Protein AF-A0A1W9UAX0-F1 (afdb_monomer)

Solvent-accessible surface area (backbone atoms only — not comparable to full-atom values): 6814 Å² total; per-residue (Å²): 122,86,83,61,55,68,66,62,49,51,54,50,54,45,47,53,50,36,75,75,34,32,92,80,68,53,45,62,88,76,74,52,92,77,87,84,86,86,87,69,98,63,72,90,54,78,76,44,91,26,42,92,76,50,74,89,45,93,86,52,83,53,38,53,56,68,98,52,74,68,71,58,62,60,90,95,42,61,49,49,58,39,53,82,56,57,44,83,45,73,68,42,34,52,53,37,39,54,49,29,54,50,66,72,76,110

Secondary structure (DSSP, 8-state):
-TT--HHHHHHHHHHHHHHHHGGGT--HHHH---------SS-SS---TTTTT--S-TTSPPTTS-SS-TT--BTTB----GGGGTS--HHHHHHHHHHHHHHHH-

Radius of gyration: 20.93 Å; Cα contacts (8 Å, |Δi|>4): 89; chains: 1; bounding box: 50×29×58 Å

Sequence (106 aa):
MLDKSFEDYEILIRQELLDVFGDAGFDPAKDIEGIAVNRFGHAEVICYPGFAFGSGNSDAPVPGVPTYDAGQRFGRIAFAHTDLNGFADNQGTTRISRRAVNDLLD

Structure (mmCIF, N/CA/C/O backbone):
data_AF-A0A1W9UAX0-F1
#
_entry.id   AF-A0A1W9UAX0-F1
#
loop_
_atom_site.group_PDB
_atom_site.id
_atom_site.type_symbol
_atom_site.label_atom_id
_atom_site.label_alt_id
_atom_site.label_comp_id
_atom_site.label_asym_id
_atom_site.label_entity_id
_atom_site.label_seq_id
_atom_site.pdbx_PDB_ins_code
_atom_site.Cartn_x
_atom_site.Cartn_y
_atom_site.Cartn_z
_atom_site.occupancy
_atom_site.B_iso_or_equiv
_atom_site.auth_seq_id
_atom_site.auth_comp_id
_atom_site.auth_asym_id
_atom_site.auth_atom_id
_atom_site.pdbx_PDB_model_num
ATOM 1 N N . MET A 1 1 ? 1.152 -11.124 7.812 1.00 58.38 1 MET A N 1
ATOM 2 C CA . MET A 1 1 ? 0.231 -10.154 7.173 1.00 58.38 1 MET A CA 1
ATOM 3 C C . MET A 1 1 ? -0.883 -10.876 6.418 1.00 58.38 1 MET A C 1
ATOM 5 O O . MET A 1 1 ? -2.029 -10.503 6.592 1.00 58.38 1 MET A O 1
ATOM 9 N N . LEU A 1 2 ? -0.591 -11.933 5.650 1.00 70.44 2 LEU A N 1
ATOM 10 C CA . LEU A 1 2 ? -1.629 -12.667 4.908 1.00 70.44 2 LEU A CA 1
ATOM 11 C C . LEU A 1 2 ? -2.561 -13.519 5.791 1.00 70.44 2 LEU A C 1
ATOM 13 O O . LEU A 1 2 ? -3.726 -13.669 5.443 1.00 70.44 2 LEU A O 1
ATOM 17 N N . ASP A 1 3 ? -2.093 -13.985 6.953 1.00 85.56 3 ASP A N 1
ATOM 18 C CA . ASP A 1 3 ? -2.873 -14.880 7.829 1.00 85.56 3 ASP A CA 1
ATOM 19 C C . ASP A 1 3 ? -3.846 -14.163 8.779 1.00 85.56 3 ASP A C 1
ATOM 21 O O . ASP A 1 3 ? -4.615 -14.818 9.479 1.00 85.56 3 ASP A O 1
ATOM 25 N N . LYS A 1 4 ? -3.828 -12.822 8.839 1.00 90.75 4 LYS A N 1
ATOM 26 C CA . LYS A 1 4 ? -4.785 -12.083 9.676 1.00 90.75 4 LYS A CA 1
ATOM 27 C C . LYS A 1 4 ? -6.178 -12.142 9.057 1.00 90.75 4 LYS A C 1
ATOM 29 O O . LYS A 1 4 ? -6.355 -11.822 7.874 1.00 90.75 4 LYS A O 1
ATOM 34 N N . SER A 1 5 ? -7.177 -12.490 9.864 1.00 93.81 5 SER A N 1
ATOM 35 C CA . SER A 1 5 ? -8.576 -12.397 9.447 1.00 93.81 5 SER A CA 1
ATOM 36 C C . SER A 1 5 ? -8.994 -10.933 9.266 1.00 93.81 5 SER A C 1
ATOM 38 O O . SER A 1 5 ? -8.236 -10.013 9.573 1.00 93.81 5 SER A O 1
ATOM 40 N N . PHE A 1 6 ? -10.163 -10.685 8.678 1.00 94.62 6 PHE A N 1
ATOM 41 C CA . PHE A 1 6 ? -10.672 -9.317 8.549 1.00 94.62 6 PHE A CA 1
ATOM 42 C C . PHE A 1 6 ? -11.011 -8.719 9.921 1.00 94.62 6 PHE A C 1
ATOM 44 O O . PHE A 1 6 ? -10.648 -7.581 10.187 1.00 94.62 6 PHE A O 1
ATOM 51 N N . GLU A 1 7 ? -11.609 -9.515 10.802 1.00 95.88 7 GLU A N 1
ATOM 52 C CA . GLU A 1 7 ? -12.019 -9.148 12.162 1.00 95.88 7 GLU A CA 1
ATOM 53 C C . GLU A 1 7 ? -10.819 -8.678 12.993 1.00 95.88 7 GLU A C 1
ATOM 55 O O . GLU A 1 7 ? -10.877 -7.684 13.711 1.00 95.88 7 GLU A O 1
ATOM 60 N N . ASP A 1 8 ? -9.684 -9.353 12.823 1.00 95.81 8 ASP A N 1
ATOM 61 C CA . ASP A 1 8 ? -8.413 -8.972 13.425 1.00 95.81 8 ASP A CA 1
ATOM 62 C C . ASP A 1 8 ? -7.946 -7.574 12.996 1.00 95.81 8 ASP A C 1
ATOM 64 O O . ASP A 1 8 ? -7.354 -6.848 13.795 1.00 95.81 8 ASP A O 1
ATOM 68 N N . TYR A 1 9 ? -8.154 -7.209 11.728 1.00 95.12 9 TYR A N 1
ATOM 69 C CA . TYR A 1 9 ? -7.850 -5.866 11.232 1.00 95.12 9 TYR A CA 1
ATOM 70 C C . TYR A 1 9 ? -8.875 -4.852 11.718 1.00 95.12 9 TYR A C 1
ATOM 72 O O . TYR A 1 9 ? -8.494 -3.758 12.117 1.00 95.12 9 TYR A O 1
ATOM 80 N N . GLU A 1 10 ? -10.153 -5.215 11.706 1.00 96.56 10 GLU A N 1
ATOM 81 C CA . GLU A 1 10 ? -11.237 -4.365 12.180 1.00 96.56 10 GLU A CA 1
ATOM 82 C C . GLU A 1 10 ? -11.012 -3.939 13.635 1.00 96.56 10 GLU A C 1
ATOM 84 O O . GLU A 1 10 ? -11.068 -2.748 13.930 1.00 96.56 10 GLU A O 1
ATOM 89 N N . ILE A 1 11 ? -10.669 -4.874 14.528 1.00 97.06 11 ILE A N 1
ATOM 90 C CA . ILE A 1 11 ? -10.367 -4.569 15.935 1.00 97.06 11 ILE A CA 1
ATOM 91 C C . ILE A 1 11 ? -9.209 -3.570 16.044 1.00 97.06 11 ILE A C 1
ATOM 93 O O . ILE A 1 11 ? -9.320 -2.580 16.765 1.00 97.06 11 ILE A O 1
ATOM 97 N N . LEU A 1 12 ? -8.116 -3.802 15.312 1.00 96.81 12 LEU A N 1
ATOM 98 C CA . LEU A 1 12 ? -6.938 -2.932 15.354 1.00 96.81 12 LEU A CA 1
ATOM 99 C C . LEU A 1 12 ? -7.231 -1.530 14.809 1.00 96.81 12 LEU A C 1
ATOM 101 O O . LEU A 1 12 ? -6.816 -0.548 15.412 1.00 96.81 12 LEU A O 1
ATOM 105 N N . ILE A 1 13 ? -7.972 -1.428 13.703 1.00 96.94 13 ILE A N 1
ATOM 106 C CA . ILE A 1 13 ? -8.362 -0.143 13.106 1.00 96.94 13 ILE A CA 1
ATOM 107 C C . ILE A 1 13 ? -9.256 0.641 14.069 1.00 96.94 13 ILE A C 1
ATOM 109 O O . ILE A 1 13 ? -9.047 1.833 14.274 1.00 96.94 13 ILE A O 1
ATOM 113 N N . ARG A 1 14 ? -10.240 -0.024 14.687 1.00 98.06 14 ARG A N 1
ATOM 114 C CA . ARG A 1 14 ? -11.137 0.603 15.667 1.00 98.06 14 ARG A CA 1
ATOM 115 C C . ARG A 1 14 ? -10.370 1.111 16.883 1.00 98.06 14 ARG A C 1
ATOM 117 O O . ARG A 1 14 ? -10.663 2.208 17.345 1.00 98.06 14 ARG A O 1
ATOM 124 N N . GLN A 1 15 ? -9.407 0.330 17.374 1.00 98.38 15 GLN A N 1
ATOM 125 C CA . GLN A 1 15 ? -8.581 0.717 18.513 1.00 98.38 15 GLN A CA 1
ATOM 126 C C . GLN A 1 15 ? -7.681 1.910 18.180 1.00 98.38 15 GLN A C 1
ATOM 128 O O . GLN A 1 15 ? -7.691 2.877 18.925 1.00 98.38 15 GLN A O 1
ATOM 133 N N . GLU A 1 16 ? -6.984 1.896 17.042 1.00 97.94 16 GLU A N 1
ATOM 134 C CA . GLU A 1 16 ? -6.115 3.010 16.631 1.00 97.94 16 GLU A CA 1
ATOM 135 C C . GLU A 1 16 ? -6.909 4.318 16.484 1.00 97.94 16 GLU A C 1
ATOM 137 O O . GLU A 1 16 ? -6.501 5.370 16.971 1.00 97.94 16 GLU A O 1
ATOM 142 N N . LEU A 1 17 ? -8.087 4.262 15.850 1.00 98.00 17 LEU A N 1
ATOM 143 C CA . LEU A 1 17 ? -8.951 5.436 15.720 1.00 98.00 17 LEU A CA 1
ATOM 144 C C . LEU A 1 17 ? -9.476 5.915 17.079 1.00 98.00 17 LEU A C 1
ATOM 146 O O . LEU A 1 17 ? -9.563 7.119 17.305 1.00 98.00 17 LEU A O 1
ATOM 150 N N . LEU A 1 18 ? -9.803 4.995 17.989 1.00 98.38 18 LEU A N 1
ATOM 151 C CA . LEU A 1 18 ? -10.179 5.341 19.358 1.00 98.38 18 LEU A CA 1
ATOM 152 C C . LEU A 1 18 ? -9.022 6.001 20.115 1.00 98.38 18 LEU A C 1
ATOM 154 O O . LEU A 1 18 ? -9.248 6.988 20.806 1.00 98.38 18 LEU A O 1
ATOM 158 N N . ASP A 1 19 ? -7.798 5.507 19.958 1.00 98.38 19 ASP A N 1
ATOM 159 C CA . ASP A 1 19 ? -6.619 6.045 20.639 1.00 98.38 19 ASP A CA 1
ATOM 160 C C . ASP A 1 19 ? -6.286 7.466 20.155 1.00 98.38 19 ASP A C 1
ATOM 162 O O . ASP A 1 19 ? -5.891 8.319 20.948 1.00 98.38 19 ASP A O 1
ATOM 166 N N . VAL A 1 20 ? -6.486 7.750 18.862 1.00 97.88 20 VAL A N 1
ATOM 167 C CA . VAL A 1 20 ? -6.219 9.075 18.275 1.00 97.88 20 VAL A CA 1
ATOM 168 C C . VAL A 1 20 ? -7.366 10.064 18.512 1.00 97.88 20 VAL A C 1
ATOM 170 O O . VAL A 1 20 ? -7.115 11.248 18.742 1.00 97.88 20 VAL A O 1
ATOM 173 N N . PHE A 1 21 ? -8.624 9.615 18.435 1.00 98.06 21 PHE A N 1
ATOM 174 C CA . PHE A 1 21 ? -9.797 10.501 1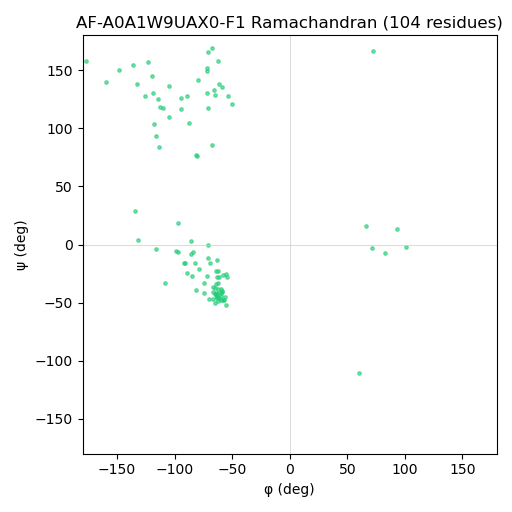8.393 1.00 98.06 21 PHE A CA 1
ATOM 175 C C . PHE A 1 21 ? -10.743 10.373 19.594 1.00 98.06 21 PHE A C 1
ATOM 177 O O . PHE A 1 21 ? -11.699 11.144 19.699 1.00 98.06 21 PHE A O 1
ATOM 184 N N . GLY A 1 22 ? -10.497 9.444 20.518 1.00 97.69 22 GLY A N 1
ATOM 185 C CA . GLY A 1 22 ? -11.383 9.163 21.651 1.00 97.69 22 GLY A CA 1
ATOM 186 C C . GLY A 1 22 ? -11.604 10.367 22.565 1.00 97.69 22 GLY A C 1
ATOM 187 O O . GLY A 1 22 ? -12.743 10.661 22.924 1.00 97.69 22 GLY A O 1
ATOM 188 N N . ASP A 1 23 ? -10.552 11.139 22.855 1.00 98.00 23 ASP A N 1
ATOM 189 C CA . ASP A 1 23 ? -10.643 12.359 23.674 1.00 98.00 23 ASP A CA 1
ATOM 190 C C . ASP A 1 23 ? -11.507 13.456 23.026 1.00 98.00 23 ASP A C 1
ATOM 192 O O . ASP A 1 23 ? -12.051 14.321 23.714 1.00 98.00 23 ASP A O 1
ATOM 196 N N . ALA A 1 24 ? -11.675 13.409 21.700 1.00 97.88 24 ALA A N 1
ATOM 197 C CA . ALA A 1 24 ? -12.571 14.291 20.957 1.00 97.88 24 ALA A CA 1
ATOM 198 C C . ALA A 1 24 ? -14.025 13.775 20.905 1.00 97.88 24 ALA A C 1
ATOM 200 O O . ALA A 1 24 ? -14.876 14.414 20.285 1.00 97.88 24 ALA A O 1
ATOM 201 N N . GLY A 1 25 ? -14.325 12.651 21.565 1.00 97.94 25 GLY A N 1
ATOM 202 C CA . GLY A 1 25 ? -15.660 12.058 21.652 1.00 97.94 25 GLY A CA 1
ATOM 203 C C . GLY A 1 25 ? -15.968 11.003 20.588 1.00 97.94 25 GLY A C 1
ATOM 204 O O . GLY A 1 25 ? -17.135 10.648 20.440 1.00 97.94 25 GLY A O 1
ATOM 205 N N . PHE A 1 26 ? -14.960 10.512 19.860 1.00 98.19 26 PHE A N 1
ATOM 206 C CA . PHE A 1 26 ? -15.135 9.448 18.870 1.00 98.19 26 PHE A CA 1
ATOM 207 C C . PHE A 1 26 ? -15.566 8.128 19.527 1.00 98.19 26 PHE A C 1
ATOM 209 O O . PHE A 1 26 ? -14.916 7.634 20.449 1.00 98.19 26 PHE A O 1
ATOM 216 N N . ASP A 1 27 ? -16.643 7.534 19.017 1.00 98.00 27 ASP A N 1
ATOM 217 C CA . ASP A 1 27 ? -17.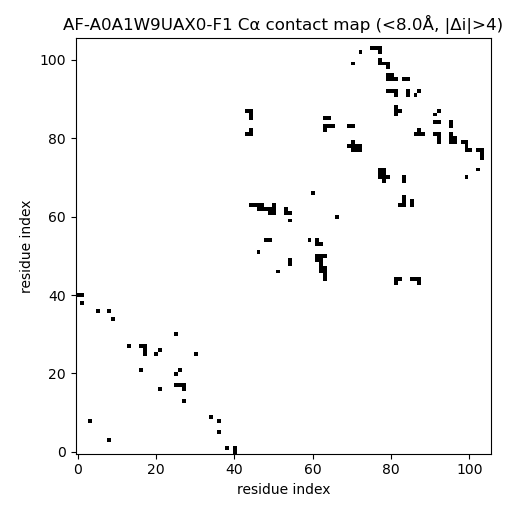163 6.224 19.397 1.00 98.00 27 ASP A CA 1
ATOM 218 C C . ASP A 1 27 ? -17.122 5.291 18.174 1.00 98.00 27 ASP A C 1
ATOM 220 O O . ASP A 1 27 ? -18.000 5.360 17.308 1.00 98.00 27 ASP A O 1
ATOM 224 N N . PRO A 1 28 ? -16.161 4.350 18.102 1.00 97.38 28 PRO A N 1
ATOM 225 C CA . PRO A 1 28 ? -16.032 3.438 16.971 1.00 97.38 28 PRO A CA 1
ATOM 226 C C . PRO A 1 28 ? -17.310 2.642 16.662 1.00 97.38 28 PRO A C 1
ATOM 228 O O . PRO A 1 28 ? -17.477 2.153 15.548 1.00 97.38 28 PRO A O 1
ATOM 231 N N . ALA A 1 29 ? -18.196 2.409 17.640 1.00 96.56 29 ALA A N 1
ATOM 232 C CA . ALA A 1 29 ? -19.439 1.661 17.435 1.00 96.56 29 ALA A CA 1
ATOM 233 C C . ALA A 1 29 ? -20.541 2.490 16.766 1.00 96.56 29 ALA A C 1
ATOM 235 O O . ALA A 1 29 ? -21.459 1.905 16.197 1.00 96.56 29 ALA A O 1
ATOM 236 N N . LYS A 1 30 ? -20.458 3.821 16.839 1.00 97.81 30 LYS A N 1
ATOM 237 C CA . LYS A 1 30 ? -21.441 4.739 16.248 1.00 97.81 30 LYS A CA 1
ATOM 238 C C . LYS A 1 30 ? -20.909 5.472 15.024 1.00 97.81 30 LYS A C 1
ATOM 240 O O . LYS A 1 30 ? -21.678 5.748 14.112 1.00 97.81 30 LYS A O 1
ATOM 245 N N . ASP A 1 31 ? -19.614 5.766 15.012 1.00 98.00 31 ASP A N 1
ATOM 246 C CA . ASP A 1 31 ? -19.013 6.703 14.062 1.00 98.00 31 ASP A CA 1
ATOM 247 C C . ASP A 1 31 ? -18.341 6.008 12.866 1.00 98.00 31 ASP A C 1
ATOM 249 O O . ASP A 1 31 ? -17.894 6.670 11.929 1.00 98.00 31 ASP A O 1
ATOM 253 N N . ILE A 1 32 ? -18.275 4.672 12.867 1.00 97.50 32 ILE A N 1
ATOM 254 C CA . ILE A 1 32 ? -17.774 3.874 11.741 1.00 97.50 32 ILE A CA 1
ATOM 255 C C . ILE A 1 32 ? -18.956 3.220 11.026 1.00 97.50 32 ILE A C 1
ATOM 257 O O . ILE A 1 32 ? -19.543 2.270 11.536 1.00 97.50 32 ILE A O 1
ATOM 261 N N . GLU A 1 33 ? -19.250 3.688 9.813 1.00 97.94 33 GLU A N 1
ATOM 262 C CA . GLU A 1 33 ? -20.265 3.082 8.934 1.00 97.94 33 GLU A CA 1
ATOM 263 C C . GLU A 1 33 ? -19.773 1.766 8.306 1.00 97.94 33 GLU A C 1
ATOM 265 O O . GLU A 1 33 ? -20.541 0.837 8.075 1.00 97.94 33 GLU A O 1
ATOM 270 N N . GLY A 1 34 ? -18.472 1.662 8.025 1.00 96.56 34 GLY A N 1
ATOM 271 C CA . GLY A 1 34 ? -17.895 0.461 7.439 1.00 96.56 34 GLY A CA 1
ATOM 272 C C . GLY A 1 34 ? -16.385 0.545 7.275 1.00 96.56 34 GLY A C 1
ATOM 273 O O . GLY A 1 34 ? -15.800 1.627 7.220 1.00 96.56 34 GLY A O 1
ATOM 274 N N . ILE A 1 35 ? -15.751 -0.623 7.182 1.00 96.94 35 ILE A N 1
ATOM 275 C CA . ILE A 1 35 ? -14.309 -0.772 6.983 1.00 96.94 35 ILE A CA 1
ATOM 276 C C . ILE A 1 35 ? -14.082 -1.660 5.763 1.00 96.94 35 ILE A C 1
ATOM 278 O O . ILE A 1 35 ? -14.596 -2.773 5.679 1.00 96.94 35 ILE A O 1
ATOM 282 N N . ALA A 1 36 ? -13.267 -1.175 4.830 1.00 95.81 36 ALA A N 1
ATOM 283 C CA . ALA A 1 36 ? -12.755 -1.962 3.720 1.00 95.81 36 ALA A CA 1
ATOM 284 C C . ALA A 1 36 ? -11.229 -2.011 3.815 1.00 95.81 36 ALA A C 1
ATOM 286 O O . ALA A 1 36 ? -10.575 -0.981 3.970 1.00 95.81 36 ALA A O 1
ATOM 287 N N . VAL A 1 37 ? -10.659 -3.212 3.718 1.00 92.38 37 VAL A N 1
ATOM 288 C CA . VAL A 1 37 ? -9.210 -3.417 3.804 1.00 92.38 37 VAL A CA 1
ATOM 289 C C . VAL A 1 37 ? -8.691 -3.869 2.453 1.00 92.38 37 VAL A C 1
ATOM 291 O O . VAL A 1 37 ? -9.044 -4.945 1.971 1.00 92.38 37 VAL A O 1
ATOM 294 N N . ASN A 1 38 ? -7.805 -3.068 1.870 1.00 89.62 38 ASN A N 1
ATOM 295 C CA . ASN A 1 38 ? -7.030 -3.477 0.712 1.00 89.62 38 ASN A CA 1
ATOM 296 C C . ASN A 1 38 ? -5.731 -4.159 1.167 1.00 89.62 38 ASN A C 1
ATOM 298 O O . ASN A 1 38 ? -4.996 -3.607 1.985 1.00 89.62 38 ASN A O 1
ATOM 302 N N . ARG A 1 39 ? -5.454 -5.368 0.666 1.00 86.56 39 ARG A N 1
ATOM 303 C CA . ARG A 1 39 ? -4.322 -6.202 1.102 1.00 86.56 39 ARG A CA 1
ATOM 304 C C . ARG A 1 39 ? -3.309 -6.363 -0.024 1.00 86.56 39 ARG A C 1
ATOM 306 O O . ARG A 1 39 ? -3.308 -7.369 -0.729 1.00 86.56 39 ARG A O 1
ATOM 313 N N . PHE A 1 40 ? -2.419 -5.389 -0.154 1.00 81.50 40 PHE A N 1
ATOM 314 C CA . PHE A 1 40 ? -1.256 -5.507 -1.025 1.00 81.50 40 PHE A CA 1
ATOM 315 C C . PHE A 1 40 ? -0.041 -5.992 -0.229 1.00 81.50 40 PHE A C 1
ATOM 317 O O . PHE A 1 40 ? 0.319 -5.407 0.789 1.00 81.50 40 PHE A O 1
ATOM 324 N N . GLY A 1 41 ? 0.601 -7.070 -0.691 1.00 76.12 41 GLY A N 1
ATOM 325 C CA . GLY A 1 41 ? 1.818 -7.612 -0.067 1.00 76.12 41 GLY A CA 1
ATOM 326 C C . GLY A 1 41 ? 3.066 -6.742 -0.269 1.00 76.12 41 GLY A C 1
ATOM 327 O O . GLY A 1 41 ? 4.078 -6.968 0.388 1.00 76.12 41 GLY A O 1
ATOM 328 N N . HIS A 1 42 ? 2.992 -5.754 -1.162 1.00 72.38 42 HIS A N 1
ATOM 329 C CA . HIS A 1 42 ? 4.011 -4.740 -1.408 1.00 72.38 42 HIS A CA 1
ATOM 330 C C . HIS A 1 42 ? 3.330 -3.430 -1.837 1.00 72.38 42 HIS A C 1
ATOM 332 O O . HIS A 1 42 ? 2.267 -3.459 -2.454 1.00 72.38 42 HIS A O 1
ATOM 338 N N . ALA A 1 43 ? 3.936 -2.282 -1.527 1.00 69.50 43 ALA A N 1
ATOM 339 C CA . ALA A 1 43 ? 3.522 -1.008 -2.114 1.00 69.50 43 ALA A CA 1
ATOM 340 C C . ALA A 1 43 ? 3.912 -0.948 -3.606 1.00 69.50 43 ALA A C 1
ATOM 342 O O . ALA A 1 43 ? 4.703 -1.768 -4.077 1.00 69.50 43 ALA A O 1
ATOM 343 N N . GLU A 1 44 ? 3.359 0.010 -4.352 1.00 68.25 44 GLU A N 1
ATOM 344 C CA . GLU A 1 44 ? 3.613 0.159 -5.796 1.00 68.25 44 GLU A CA 1
ATOM 345 C C . GLU A 1 44 ? 5.078 0.472 -6.135 1.00 68.25 44 GLU A C 1
ATOM 347 O O . GLU A 1 44 ? 5.534 0.104 -7.210 1.00 68.25 44 GLU A O 1
ATOM 352 N N . VAL A 1 45 ? 5.815 1.117 -5.224 1.00 66.38 45 VAL A N 1
ATOM 353 C CA . VAL A 1 45 ? 7.238 1.452 -5.384 1.00 66.38 45 VAL A CA 1
ATOM 354 C C . VAL A 1 45 ? 7.991 1.056 -4.118 1.00 66.38 45 VAL A C 1
ATOM 356 O O . VAL A 1 45 ? 7.521 1.283 -2.998 1.00 66.38 45 VAL A O 1
ATOM 359 N N . ILE A 1 46 ? 9.180 0.475 -4.282 1.00 64.19 46 ILE A N 1
ATOM 360 C CA . ILE A 1 46 ? 10.058 0.139 -3.158 1.00 64.19 46 ILE A CA 1
ATOM 361 C C . ILE A 1 46 ? 10.939 1.348 -2.822 1.00 64.19 46 ILE A C 1
ATOM 363 O O . ILE A 1 46 ? 11.927 1.639 -3.496 1.00 64.19 46 ILE A O 1
ATOM 367 N N . CYS A 1 47 ? 10.604 2.037 -1.732 1.00 66.00 47 CYS A N 1
ATOM 368 C CA . CYS A 1 47 ? 11.369 3.171 -1.217 1.00 66.00 47 CYS A CA 1
ATOM 369 C C . CYS A 1 47 ? 12.588 2.699 -0.399 1.00 66.00 47 CYS A C 1
ATOM 371 O O . CYS A 1 47 ? 12.555 2.723 0.833 1.00 66.00 47 CYS A O 1
ATOM 373 N N . TYR A 1 48 ? 13.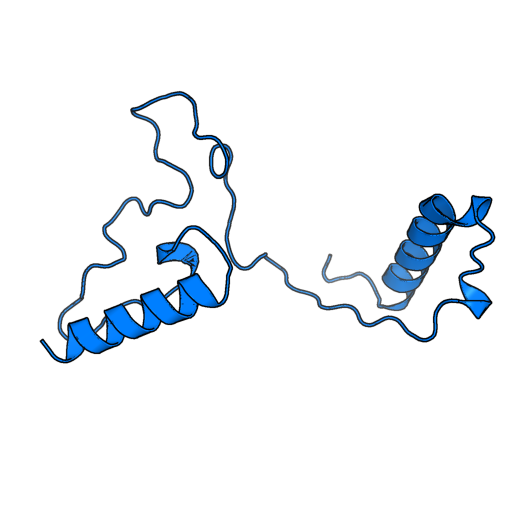665 2.241 -1.048 1.00 64.38 48 TYR A N 1
ATOM 374 C CA . TYR A 1 48 ? 14.890 1.859 -0.323 1.00 64.38 48 TYR A CA 1
ATOM 375 C C . TYR A 1 48 ? 15.512 3.057 0.435 1.00 64.38 48 TYR A C 1
ATOM 377 O O . TYR A 1 48 ? 15.276 4.213 0.068 1.00 64.38 48 TYR A O 1
ATOM 385 N N . PRO A 1 49 ? 16.330 2.823 1.484 1.00 62.75 49 PRO A N 1
ATOM 386 C CA . PRO A 1 49 ? 17.013 3.895 2.212 1.00 62.75 49 PRO A CA 1
ATOM 387 C C . PRO A 1 49 ? 17.758 4.856 1.274 1.00 62.75 49 PRO A C 1
ATOM 389 O O . PRO A 1 49 ? 18.629 4.430 0.523 1.00 62.75 49 PRO A O 1
ATOM 392 N N . GLY A 1 50 ? 17.403 6.146 1.320 1.00 62.78 50 GLY A N 1
ATOM 393 C CA . GLY A 1 50 ? 17.917 7.189 0.419 1.00 62.78 50 GLY A CA 1
ATOM 394 C C . GLY A 1 50 ? 16.975 7.587 -0.729 1.00 62.78 50 GLY A C 1
ATOM 395 O O . GLY A 1 50 ? 17.301 8.506 -1.469 1.00 62.78 50 GLY A O 1
ATOM 396 N N . PHE A 1 51 ? 15.803 6.956 -0.865 1.00 65.19 51 PHE A N 1
ATOM 397 C CA . PHE A 1 51 ? 14.818 7.251 -1.921 1.00 65.19 51 PHE A CA 1
ATOM 398 C C . PHE A 1 51 ? 14.273 8.681 -1.879 1.00 65.19 51 PHE A C 1
ATOM 400 O O . PHE A 1 51 ? 14.237 9.359 -2.897 1.00 65.19 51 PHE A O 1
ATOM 407 N N . ALA A 1 52 ? 13.891 9.170 -0.698 1.00 63.44 52 ALA A N 1
ATOM 408 C CA . ALA A 1 52 ? 13.296 10.502 -0.571 1.00 63.44 52 ALA A CA 1
ATOM 409 C C . ALA A 1 52 ? 14.331 11.638 -0.452 1.00 63.44 52 ALA A C 1
ATOM 411 O O . ALA A 1 52 ? 14.035 12.773 -0.812 1.00 63.44 52 ALA A O 1
ATOM 412 N N . PHE A 1 53 ? 15.530 11.352 0.068 1.00 67.56 53 PHE A N 1
ATOM 413 C CA . PHE A 1 53 ? 16.484 12.387 0.504 1.00 67.56 53 PHE A CA 1
ATOM 414 C C . PHE A 1 53 ? 17.915 12.190 -0.019 1.00 67.56 53 PHE A C 1
ATOM 416 O O . PHE A 1 53 ? 18.810 12.956 0.332 1.00 67.56 53 PHE A O 1
ATOM 423 N N . GLY A 1 54 ? 18.145 11.177 -0.859 1.00 62.97 54 GLY A N 1
ATOM 424 C CA . GLY A 1 54 ? 19.484 10.750 -1.253 1.00 62.97 54 GLY A CA 1
ATOM 425 C C . GLY A 1 54 ? 20.227 10.034 -0.121 1.00 62.97 54 GLY A C 1
ATOM 426 O O . GLY A 1 54 ? 19.833 10.052 1.044 1.00 62.97 54 GLY A O 1
ATOM 427 N N . SER A 1 55 ? 21.323 9.367 -0.470 1.00 67.50 55 SER A N 1
ATOM 428 C CA . SER A 1 55 ? 22.202 8.671 0.482 1.00 67.50 55 SER A CA 1
ATOM 429 C C . SER A 1 55 ? 23.270 9.588 1.102 1.00 67.50 55 SER A C 1
ATOM 431 O O . SER A 1 55 ? 24.016 9.155 1.976 1.00 67.50 55 SER A O 1
ATOM 433 N N . GLY A 1 56 ? 23.402 10.828 0.611 1.00 67.81 56 GLY A N 1
ATOM 434 C CA . GLY A 1 56 ? 24.517 11.727 0.935 1.00 67.81 56 GLY A CA 1
ATOM 435 C C . GLY A 1 56 ? 25.861 11.318 0.312 1.00 67.81 56 GLY A C 1
ATOM 436 O O . GLY A 1 56 ? 26.839 12.046 0.450 1.00 67.81 56 GLY A O 1
ATOM 437 N N . ASN A 1 57 ? 25.913 10.185 -0.393 1.00 71.12 57 ASN A N 1
ATOM 438 C CA . ASN A 1 57 ? 27.065 9.715 -1.151 1.00 71.12 57 ASN A CA 1
ATOM 439 C C . ASN A 1 57 ? 26.747 9.819 -2.650 1.00 71.12 57 ASN A C 1
ATOM 441 O O . ASN A 1 57 ? 25.836 9.145 -3.129 1.00 71.12 57 ASN A O 1
ATOM 445 N N . SER A 1 58 ? 27.502 10.639 -3.386 1.00 69.00 58 SER A N 1
ATOM 446 C CA . SER A 1 58 ? 27.330 10.826 -4.836 1.00 69.00 58 SER A CA 1
ATOM 447 C C . SER A 1 58 ? 27.565 9.557 -5.654 1.00 69.00 58 SER A C 1
ATOM 449 O O . SER A 1 58 ? 27.052 9.453 -6.763 1.00 69.00 58 SER A O 1
ATOM 451 N N . ASP A 1 59 ? 28.315 8.602 -5.103 1.00 69.62 59 ASP A N 1
ATOM 452 C CA . ASP A 1 59 ? 28.697 7.360 -5.776 1.00 69.62 59 ASP A CA 1
ATOM 453 C C . ASP A 1 59 ? 27.774 6.190 -5.404 1.00 69.62 59 ASP A C 1
ATOM 455 O O . ASP A 1 59 ? 27.890 5.092 -5.951 1.00 69.62 59 ASP A O 1
ATOM 459 N N . ALA A 1 60 ? 26.857 6.395 -4.454 1.00 65.06 60 ALA A N 1
ATOM 460 C CA . ALA A 1 60 ? 25.875 5.384 -4.106 1.00 65.06 60 ALA A CA 1
ATOM 461 C C . ALA A 1 60 ? 24.731 5.379 -5.137 1.00 65.06 60 ALA A C 1
ATOM 463 O O . ALA A 1 60 ? 24.287 6.449 -5.561 1.00 65.06 60 ALA A O 1
ATOM 464 N N . PRO A 1 61 ? 24.199 4.198 -5.503 1.00 60.38 61 PRO A N 1
ATOM 465 C CA . PRO A 1 61 ? 23.014 4.105 -6.345 1.00 60.38 61 PRO A CA 1
ATOM 466 C C . PRO A 1 61 ? 21.879 4.935 -5.744 1.00 60.38 61 PRO A C 1
ATOM 468 O O . PRO A 1 61 ? 21.555 4.770 -4.567 1.00 60.38 61 PRO A O 1
ATOM 471 N N . VAL A 1 62 ? 21.283 5.824 -6.540 1.00 61.16 62 VAL A N 1
ATOM 472 C CA . VAL A 1 62 ? 20.107 6.586 -6.112 1.00 61.16 62 VAL A CA 1
ATOM 473 C C . VAL A 1 62 ? 18.932 5.611 -6.045 1.00 61.16 62 VAL A C 1
ATOM 475 O O . VAL A 1 62 ? 18.571 5.030 -7.071 1.00 61.16 62 VAL A O 1
ATOM 478 N N . PRO A 1 63 ? 18.323 5.383 -4.873 1.00 54.78 63 PRO A N 1
ATOM 479 C CA . PRO A 1 63 ? 17.178 4.493 -4.786 1.00 54.78 63 PRO A CA 1
ATOM 480 C C . PRO A 1 63 ? 16.030 4.966 -5.675 1.00 54.78 63 PRO A C 1
ATOM 482 O O . PRO A 1 63 ? 15.707 6.149 -5.687 1.00 54.78 63 PRO A O 1
ATOM 485 N N . GLY A 1 64 ? 15.411 4.046 -6.415 1.00 54.88 64 GLY A N 1
ATOM 486 C CA . GLY A 1 64 ? 14.378 4.381 -7.401 1.00 54.88 64 GLY A CA 1
ATOM 487 C C . GLY A 1 64 ? 14.923 4.825 -8.764 1.00 54.88 64 GLY A C 1
ATOM 488 O O . GLY A 1 64 ? 14.147 4.935 -9.706 1.00 54.88 64 GLY A O 1
ATOM 489 N N . VAL A 1 65 ? 16.240 5.016 -8.910 1.00 56.19 65 VAL A N 1
ATOM 490 C CA . VAL A 1 65 ? 16.888 5.142 -10.220 1.00 56.19 65 VAL A CA 1
ATOM 491 C C . VAL A 1 65 ? 17.391 3.756 -10.623 1.00 56.19 65 VAL A C 1
ATOM 493 O O . VAL A 1 65 ? 18.227 3.181 -9.920 1.00 56.19 65 VAL A O 1
ATOM 496 N N . PRO A 1 66 ? 16.872 3.166 -11.710 1.00 55.84 66 PRO A N 1
ATOM 497 C CA . PRO A 1 66 ? 17.276 1.830 -12.115 1.00 55.84 66 PRO A CA 1
ATOM 498 C C . PRO A 1 66 ? 18.779 1.797 -12.447 1.00 55.84 66 PRO A C 1
ATOM 500 O O . PRO A 1 66 ? 19.319 2.701 -13.080 1.00 55.84 66 PRO A O 1
ATOM 503 N N . THR A 1 67 ? 19.468 0.735 -12.012 1.00 55.62 67 THR A N 1
ATOM 504 C CA . THR A 1 67 ? 20.900 0.475 -12.288 1.00 55.62 67 THR A CA 1
ATOM 505 C C . THR A 1 67 ? 21.204 0.274 -13.774 1.00 55.62 67 THR A C 1
ATOM 507 O O . THR A 1 67 ? 22.361 0.308 -14.186 1.00 55.62 67 THR A O 1
ATOM 510 N N . TYR A 1 68 ? 20.158 0.076 -14.569 1.00 59.38 68 TYR A N 1
ATOM 511 C CA . TYR A 1 68 ? 20.160 0.021 -16.021 1.00 59.38 68 TYR A CA 1
ATOM 512 C C . TYR A 1 68 ? 19.185 1.078 -16.537 1.00 59.38 68 TYR A C 1
ATOM 514 O O . TYR A 1 68 ? 18.251 1.444 -15.824 1.00 59.38 68 TYR A O 1
ATOM 522 N N . ASP A 1 69 ? 19.343 1.538 -17.777 1.00 67.81 69 ASP A N 1
ATOM 523 C CA . ASP A 1 69 ? 18.320 2.370 -18.412 1.00 67.81 69 ASP A CA 1
ATOM 524 C C . ASP A 1 69 ? 17.064 1.522 -18.660 1.00 67.81 69 ASP A C 1
ATOM 526 O O . ASP A 1 69 ? 16.871 0.941 -19.724 1.00 67.81 69 ASP A O 1
ATOM 530 N N . ALA A 1 70 ? 16.199 1.414 -17.653 1.00 70.12 70 ALA A N 1
ATOM 531 C CA . ALA A 1 70 ? 14.933 0.700 -17.766 1.00 70.12 70 ALA A CA 1
ATOM 532 C C . ALA A 1 70 ? 13.923 1.451 -18.662 1.00 70.12 70 ALA A C 1
ATOM 534 O O . ALA A 1 70 ? 12.814 0.970 -18.893 1.00 70.12 70 ALA A O 1
ATOM 535 N N . GLY A 1 71 ? 14.301 2.620 -19.194 1.00 76.19 71 GLY A N 1
ATOM 536 C CA . GLY A 1 71 ? 13.628 3.270 -20.309 1.00 76.19 71 GLY A CA 1
ATOM 537 C C . GLY A 1 71 ? 14.043 2.730 -21.682 1.00 76.19 71 GLY A C 1
ATOM 538 O O . GLY A 1 71 ? 13.309 2.942 -22.647 1.00 76.19 71 GLY A O 1
ATOM 539 N N . GLN A 1 72 ? 15.160 2.002 -21.781 1.00 84.31 72 GLN A N 1
ATOM 540 C CA . GLN A 1 72 ? 15.680 1.480 -23.040 1.00 84.31 72 GLN A CA 1
ATOM 541 C C . GLN A 1 72 ? 14.736 0.438 -23.658 1.00 84.31 72 GLN A C 1
ATOM 543 O O . GLN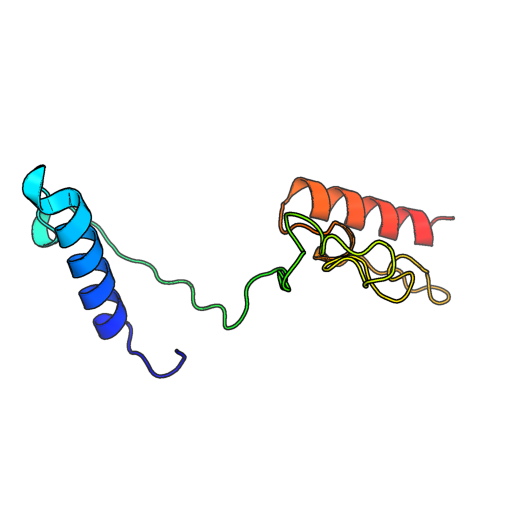 A 1 72 ? 14.294 -0.516 -23.015 1.00 84.31 72 GLN A O 1
ATOM 548 N N . ARG A 1 73 ? 14.470 0.590 -24.959 1.00 87.62 73 ARG A N 1
ATOM 549 C CA . ARG A 1 73 ? 13.720 -0.391 -25.752 1.00 87.62 73 ARG A CA 1
ATOM 550 C C . ARG A 1 73 ? 14.531 -1.660 -26.004 1.00 87.62 73 ARG A C 1
ATOM 552 O O . ARG A 1 73 ? 15.738 -1.605 -26.236 1.00 87.62 73 ARG A O 1
ATOM 559 N N . PHE A 1 74 ? 13.835 -2.789 -26.115 1.00 89.88 74 PHE A N 1
ATOM 560 C CA . PHE A 1 74 ? 14.393 -4.026 -26.658 1.00 89.88 74 PHE A CA 1
ATOM 561 C C . PHE A 1 74 ? 13.668 -4.420 -27.949 1.00 89.88 74 PHE A C 1
ATOM 563 O O . PHE A 1 74 ? 12.614 -5.058 -27.935 1.00 89.88 74 PHE A O 1
ATOM 570 N N . GLY A 1 75 ? 14.215 -3.998 -29.093 1.00 91.19 75 GLY A N 1
ATOM 571 C CA . GLY A 1 75 ? 13.575 -4.187 -30.395 1.00 91.19 75 GLY A CA 1
ATOM 572 C C . GLY A 1 75 ? 12.206 -3.504 -30.447 1.00 91.19 75 GLY A C 1
ATOM 573 O O . GLY A 1 75 ? 12.124 -2.281 -30.433 1.00 91.19 75 GLY A O 1
ATOM 574 N N . ARG A 1 76 ? 11.131 -4.300 -30.490 1.00 93.19 76 ARG A N 1
ATOM 575 C CA . ARG A 1 76 ? 9.731 -3.828 -30.513 1.00 93.19 76 ARG A CA 1
ATOM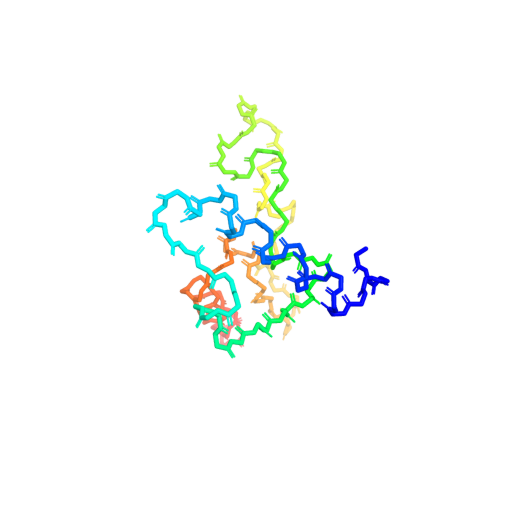 576 C C . ARG A 1 76 ? 9.062 -3.831 -29.130 1.00 93.19 76 ARG A C 1
ATOM 578 O O . ARG A 1 76 ? 7.839 -3.851 -29.046 1.00 93.19 76 ARG A O 1
ATOM 585 N N . ILE A 1 77 ? 9.850 -3.871 -28.058 1.00 93.31 77 ILE A N 1
ATOM 586 C CA . ILE A 1 77 ? 9.372 -3.896 -26.672 1.00 93.31 77 ILE A CA 1
ATOM 587 C C . ILE A 1 77 ? 9.800 -2.596 -25.985 1.00 93.31 77 ILE A C 1
ATOM 589 O O . ILE A 1 77 ? 10.989 -2.275 -25.968 1.00 93.31 77 ILE A O 1
ATOM 593 N N . ALA A 1 78 ? 8.838 -1.872 -25.411 1.00 93.12 78 ALA A N 1
ATOM 594 C CA . ALA A 1 78 ? 9.057 -0.685 -24.585 1.00 93.12 78 ALA A CA 1
ATOM 595 C C . ALA A 1 78 ? 8.503 -0.918 -23.169 1.00 93.12 78 ALA A C 1
ATOM 597 O O . ALA A 1 78 ? 7.484 -1.590 -23.002 1.00 93.12 78 ALA A O 1
ATOM 598 N N . PHE A 1 79 ? 9.167 -0.363 -22.152 1.00 89.38 79 PHE A N 1
ATOM 599 C CA . PHE A 1 79 ? 8.804 -0.533 -20.740 1.00 89.38 79 PHE A CA 1
ATOM 600 C C . PHE A 1 79 ? 8.132 0.724 -20.177 1.00 89.38 79 PHE A C 1
ATOM 602 O O . PHE A 1 79 ? 8.601 1.841 -20.408 1.00 89.38 79 PHE A O 1
ATOM 609 N N . ALA A 1 80 ? 7.054 0.534 -19.408 1.00 90.06 80 ALA A N 1
ATOM 610 C CA . ALA A 1 80 ? 6.190 1.617 -18.928 1.00 90.06 80 ALA A CA 1
ATOM 611 C C . ALA A 1 80 ? 5.808 1.522 -17.432 1.00 90.06 80 ALA A C 1
ATOM 613 O O . ALA A 1 80 ? 4.733 1.971 -17.041 1.00 90.06 80 ALA A O 1
ATOM 614 N N . HIS A 1 81 ? 6.654 0.917 -16.592 1.00 85.12 81 HIS A N 1
ATOM 615 C CA . HIS A 1 81 ? 6.360 0.749 -15.162 1.00 85.12 81 HIS A CA 1
ATOM 616 C C . HIS A 1 81 ? 6.446 2.075 -14.382 1.00 85.12 81 HIS A C 1
ATOM 618 O O . HIS A 1 81 ? 7.229 2.957 -14.741 1.00 85.12 81 HIS A O 1
ATOM 624 N N . THR A 1 82 ? 5.687 2.204 -13.290 1.00 78.06 82 THR A N 1
ATOM 625 C CA . THR A 1 82 ? 5.679 3.391 -12.409 1.00 78.06 82 THR A CA 1
ATOM 626 C C . THR A 1 82 ? 7.035 3.658 -11.758 1.00 78.06 82 THR A C 1
ATOM 628 O O . THR A 1 82 ? 7.398 4.813 -11.551 1.00 78.06 82 THR A O 1
ATOM 631 N N . ASP A 1 83 ? 7.847 2.620 -11.556 1.00 75.94 83 ASP A N 1
ATOM 632 C CA . ASP A 1 83 ? 9.228 2.755 -11.073 1.00 75.94 83 ASP A CA 1
ATOM 633 C C . ASP A 1 83 ? 10.101 3.633 -11.981 1.00 75.94 83 ASP A C 1
ATOM 635 O O . ASP A 1 83 ? 11.023 4.282 -11.500 1.00 75.94 83 ASP A O 1
ATOM 639 N N . LEU A 1 84 ? 9.788 3.736 -13.280 1.00 76.75 84 LEU A N 1
ATOM 640 C CA . LEU A 1 84 ? 10.514 4.615 -14.211 1.00 76.75 84 LEU A CA 1
ATOM 641 C C . LEU A 1 84 ? 10.271 6.104 -13.930 1.00 76.75 84 LEU A C 1
ATOM 643 O O . LEU A 1 84 ? 10.989 6.956 -14.448 1.00 76.75 84 LEU A O 1
ATOM 647 N N . ASN A 1 85 ? 9.241 6.420 -13.147 1.00 75.25 85 ASN A N 1
ATOM 648 C CA . ASN A 1 85 ? 8.952 7.758 -12.652 1.00 75.25 85 ASN A CA 1
ATOM 649 C C . ASN A 1 85 ? 9.592 8.026 -11.278 1.00 75.25 85 ASN A C 1
ATOM 651 O O . ASN A 1 85 ? 9.660 9.180 -10.864 1.00 75.25 85 ASN A O 1
ATOM 655 N N . GLY A 1 86 ? 10.025 6.982 -10.563 1.00 69.81 86 GLY A N 1
ATOM 656 C CA . GLY A 1 86 ? 10.523 7.096 -9.193 1.00 69.81 86 GLY A CA 1
ATOM 657 C C . GLY A 1 86 ? 9.452 7.506 -8.178 1.00 69.81 86 GLY A C 1
ATOM 658 O O . GLY A 1 86 ? 9.792 7.939 -7.085 1.00 69.81 86 GLY A O 1
ATOM 659 N N . PHE A 1 87 ? 8.165 7.415 -8.524 1.00 72.31 87 PHE A N 1
ATOM 660 C CA . PHE A 1 87 ? 7.064 7.701 -7.608 1.00 72.31 87 PHE A CA 1
ATOM 661 C C . PHE A 1 87 ? 5.761 7.051 -8.090 1.00 72.31 87 PHE A C 1
ATOM 663 O O . PHE A 1 87 ? 5.467 7.049 -9.291 1.00 72.31 87 PHE A O 1
ATOM 670 N N . ALA A 1 88 ? 4.993 6.516 -7.139 1.00 74.19 88 ALA A N 1
ATOM 671 C CA . ALA A 1 88 ? 3.692 5.891 -7.350 1.00 74.19 88 ALA A CA 1
ATOM 672 C C . ALA A 1 88 ? 2.592 6.960 -7.443 1.00 74.19 88 ALA A C 1
ATOM 674 O O . ALA A 1 88 ? 1.872 7.224 -6.480 1.00 74.19 88 ALA A O 1
ATOM 675 N N . ASP A 1 89 ? 2.499 7.634 -8.590 1.00 80.75 89 ASP A N 1
ATOM 676 C CA . ASP A 1 89 ? 1.417 8.576 -8.865 1.00 80.75 89 ASP A CA 1
ATOM 677 C C . ASP A 1 89 ? 0.839 8.441 -10.278 1.00 80.75 89 ASP A C 1
ATOM 679 O O . ASP A 1 89 ? 1.492 8.021 -11.241 1.00 80.75 89 ASP A O 1
ATOM 683 N N . ASN A 1 90 ? -0.420 8.856 -10.411 1.00 85.00 90 ASN A N 1
ATOM 684 C CA . ASN A 1 90 ? -1.157 8.785 -11.670 1.00 85.00 90 ASN A CA 1
ATOM 685 C C . ASN A 1 90 ? -0.555 9.669 -12.774 1.00 85.00 90 ASN A C 1
ATOM 687 O O . ASN A 1 90 ? -0.608 9.295 -13.951 1.00 85.00 90 ASN A O 1
ATOM 691 N N . GLN A 1 91 ? 0.015 10.833 -12.436 1.00 85.62 91 GLN A N 1
ATOM 692 C CA . GLN A 1 91 ? 0.582 11.731 -13.447 1.00 85.62 91 GLN A CA 1
ATOM 693 C C . GLN A 1 91 ? 1.858 11.127 -14.038 1.00 85.62 91 GLN A C 1
ATOM 695 O O . GLN A 1 91 ? 2.013 11.060 -15.261 1.00 85.62 91 GLN A O 1
ATOM 700 N N . GLY A 1 92 ? 2.736 10.629 -13.170 1.00 82.75 92 GLY A N 1
ATOM 701 C CA . GLY A 1 92 ? 3.941 9.896 -13.520 1.00 82.75 92 GLY A CA 1
ATOM 702 C C . GLY A 1 92 ? 3.655 8.696 -14.409 1.00 82.75 92 GLY A C 1
ATOM 703 O O . GLY A 1 92 ? 4.201 8.593 -15.509 1.00 82.75 92 GLY A O 1
ATOM 704 N N . THR A 1 93 ? 2.720 7.846 -13.985 1.00 85.81 93 THR A N 1
ATOM 705 C CA . THR A 1 93 ? 2.292 6.651 -14.730 1.00 85.81 93 THR A CA 1
ATOM 706 C C . THR A 1 93 ? 1.817 6.995 -16.141 1.00 85.81 93 THR A C 1
ATOM 708 O O . THR A 1 93 ? 2.229 6.372 -17.124 1.00 85.81 93 THR A O 1
ATOM 711 N N . THR A 1 94 ? 0.997 8.042 -16.268 1.00 91.75 94 THR A N 1
ATOM 712 C CA . THR A 1 94 ? 0.465 8.490 -17.562 1.00 91.75 94 THR A CA 1
ATOM 713 C C . THR A 1 94 ? 1.582 8.984 -18.481 1.00 91.75 94 THR A C 1
ATOM 715 O O . THR A 1 94 ? 1.629 8.644 -19.665 1.00 91.75 94 THR A O 1
ATOM 718 N N . ARG A 1 95 ? 2.525 9.763 -17.939 1.00 89.50 95 ARG A N 1
ATOM 719 C CA . ARG A 1 95 ? 3.678 10.279 -18.685 1.00 89.50 95 ARG A CA 1
ATOM 720 C C . ARG A 1 95 ? 4.587 9.154 -19.179 1.00 89.50 95 ARG A C 1
ATOM 722 O O . ARG A 1 95 ? 4.980 9.173 -20.346 1.00 89.50 95 ARG A O 1
ATOM 729 N N . ILE A 1 96 ? 4.902 8.190 -18.316 1.00 89.44 96 ILE A N 1
ATOM 730 C CA . ILE A 1 96 ? 5.735 7.033 -18.657 1.00 89.44 96 ILE A CA 1
ATOM 731 C C . ILE A 1 96 ? 5.060 6.171 -19.732 1.00 89.44 96 ILE A C 1
ATOM 733 O O . ILE A 1 96 ? 5.707 5.816 -20.717 1.00 89.44 96 ILE A O 1
ATOM 737 N N . SER A 1 97 ? 3.753 5.930 -1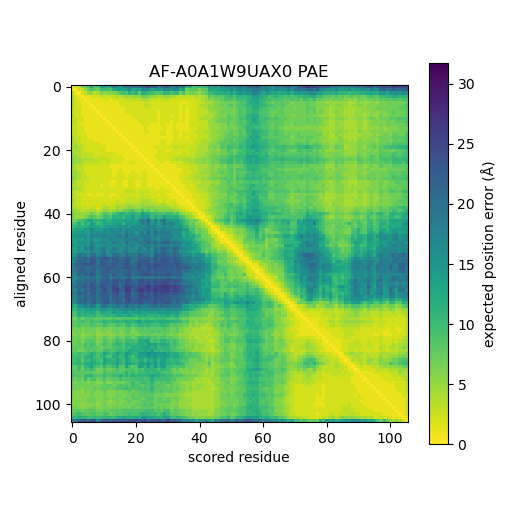9.606 1.00 92.25 97 SER A N 1
ATOM 738 C CA . SER A 1 97 ? 2.967 5.210 -20.616 1.00 92.25 97 SER A CA 1
ATOM 739 C C . SER A 1 97 ? 3.001 5.910 -21.975 1.00 92.25 97 SER A C 1
ATOM 741 O O . SER A 1 97 ? 3.293 5.281 -22.990 1.00 92.25 97 SER A O 1
ATOM 743 N N . ARG A 1 98 ? 2.777 7.232 -22.006 1.00 93.94 98 ARG A N 1
ATOM 744 C CA . ARG A 1 98 ? 2.833 8.021 -23.247 1.00 93.94 98 ARG A CA 1
ATOM 745 C C . ARG A 1 98 ? 4.203 7.935 -23.922 1.00 93.94 98 ARG A C 1
ATOM 747 O O . ARG A 1 98 ? 4.274 7.827 -25.142 1.00 93.94 98 ARG A O 1
ATOM 754 N N . ARG A 1 99 ? 5.285 7.986 -23.141 1.00 92.25 99 ARG A N 1
ATOM 755 C CA . ARG A 1 99 ? 6.653 7.849 -23.658 1.00 92.25 99 ARG A CA 1
ATOM 756 C C . ARG A 1 99 ? 6.873 6.477 -24.293 1.00 92.25 99 ARG A C 1
ATOM 758 O O . ARG A 1 99 ? 7.312 6.427 -25.432 1.00 92.25 99 ARG A O 1
ATOM 765 N N . ALA A 1 100 ? 6.501 5.397 -23.606 1.00 93.38 100 ALA A N 1
ATOM 766 C CA . ALA A 1 100 ? 6.676 4.037 -24.117 1.00 93.38 100 ALA A CA 1
ATOM 767 C C . ALA A 1 100 ? 5.884 3.771 -25.410 1.00 93.38 100 ALA A C 1
ATOM 769 O O . ALA A 1 100 ? 6.345 3.031 -26.274 1.00 93.38 100 ALA A O 1
ATOM 770 N N . VAL A 1 101 ? 4.705 4.386 -25.566 1.00 95.31 101 VAL A N 1
ATOM 771 C CA . VAL A 1 101 ? 3.948 4.329 -26.826 1.00 95.31 101 VAL A CA 1
ATOM 772 C C . VAL A 1 101 ? 4.707 5.034 -27.947 1.00 95.31 101 VAL A C 1
ATOM 774 O O . VAL A 1 101 ? 4.896 4.444 -29.006 1.00 95.31 101 VAL A O 1
ATOM 777 N N . ASN A 1 102 ? 5.170 6.264 -27.715 1.00 94.56 102 ASN A N 1
ATOM 778 C CA . ASN A 1 102 ? 5.912 7.028 -28.721 1.00 94.56 102 ASN A CA 1
ATOM 779 C C . ASN A 1 102 ? 7.222 6.336 -29.124 1.00 94.56 102 ASN A C 1
ATOM 781 O O . ASN A 1 102 ? 7.526 6.263 -30.308 1.00 94.56 102 ASN A O 1
ATOM 785 N N . ASP A 1 103 ? 7.919 5.724 -28.167 1.00 92.12 103 ASP A N 1
ATOM 786 C CA . ASP A 1 103 ? 9.102 4.897 -28.414 1.00 92.12 103 ASP A CA 1
ATOM 787 C C . ASP A 1 103 ? 8.844 3.769 -29.434 1.00 92.12 103 ASP A C 1
ATOM 789 O O . ASP A 1 103 ? 9.768 3.322 -30.098 1.00 92.12 103 ASP A O 1
ATOM 793 N N . LEU A 1 104 ? 7.622 3.254 -29.577 1.00 93.56 104 LEU A N 1
ATOM 794 C CA . LEU A 1 104 ? 7.318 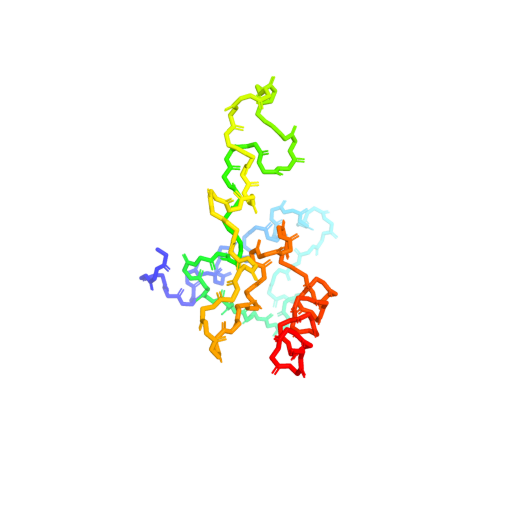2.200 -30.557 1.00 93.56 104 LEU A CA 1
ATOM 795 C C . LEU A 1 104 ? 6.861 2.738 -31.917 1.00 93.56 104 LEU A C 1
ATOM 797 O O . LEU A 1 104 ? 6.815 1.973 -32.883 1.00 93.56 104 LEU A O 1
ATOM 801 N N . LEU A 1 105 ? 6.477 4.012 -31.973 1.00 93.31 105 LEU A N 1
ATOM 802 C CA . LEU A 1 105 ? 6.028 4.686 -33.190 1.00 93.31 105 LEU A CA 1
ATOM 803 C C . LEU A 1 105 ? 7.193 5.322 -33.963 1.00 93.31 105 LEU A C 1
ATOM 805 O O . LEU A 1 105 ? 7.062 5.489 -35.176 1.00 93.31 105 LEU A O 1
ATOM 809 N N . ASP A 1 106 ? 8.293 5.630 -33.268 1.00 72.31 106 ASP A N 1
ATOM 810 C CA . ASP A 1 106 ? 9.569 6.112 -33.820 1.00 72.31 106 ASP A CA 1
ATOM 811 C C . ASP A 1 106 ? 10.496 4.961 -34.258 1.00 72.31 106 ASP A C 1
ATOM 813 O O . ASP A 1 106 ? 10.880 4.932 -35.451 1.00 72.31 106 ASP A O 1
#

Mean predicted aligned error: 8.34 Å

pLDDT: mean 83.04, std 14.04, range [54.78, 98.38]

Foldseek 3Di:
DVPDDPVNVLVVVLVVCCVVCVVVPDDSVPPDPDDDDDDDPDDLADCPPQLPPHPVDPPDDRGLPDPDPLQDDDVQDGDQGLSNQSDPDPVSSVVSVVSRVVVNVD

=== Feature glossary ===
Key to the feature types in this record:

pLDDT. pLDDT is the predicted lDDT-Cα score: AlphaFold's confidence that the local environment of each residue (all inter-atomic distances within 15 Å) is correctly placed. It i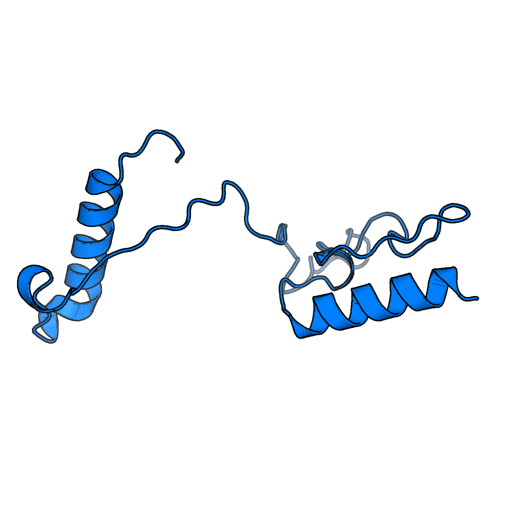s a per-residue number between 0 and 100, with higher meaning more reliable.

Radius of gyration, Cα contacts, bounding box. The geometric summary reports three shape descriptors. Rg (radius of gyration) measures how spread out the Cα atoms are about their centre of mass; compact globular proteins have small Rg, elongated or unfolded ones large. Cα contacts (<8 Å, |i−j|>4) count long-range residue pairs in spatial proximity — high for tightly packed folds, near zero for rods or random coil. The bounding-box extents give the protein's footprint along x, y, z in Å.

Backbone torsions (φ/ψ). Backbone dihedral angles. Every residue except chain termini has a φ (preceding-C → N → Cα → C) and a ψ (N → Cα → C → next-N). They are reported in degrees following the IUPAC sign convention. Secondary structure is essentially a statement about which (φ, ψ) basin each residue occupies.

Contact-map, Ramachandran, and PAE plots. Plot images: a contact map (which residues are close in 3D, as an N×N binary image), a Ramachandran scatter (backbone torsion angles, revealing secondary-structure composition at a glance), and — for AlphaFold structures — a PAE heatmap (pairwise prediction confidence).

Predicted aligned error. Predicted Aligned Error (PAE) is an AlphaFold confidence matrix: entry (i, j) is the expected error in the position of residue j, in ångströms, when the prediction is superimposed on the true structure at residue i. Low PAE within a block of residues means that block is internally rigid and well-predicted; high PAE between two blocks means their relative placement is uncertain even if each block individually is confident.

Secondary structure (3-state, P-SEA). Three-state secondary structure (P-SEA) collapses the eight DSSP classes into helix (a), strand (b), and coil (c). P-SEA assigns these from Cα geometry alone — distances and angles — without requiring backbone oxygens, so it works on any Cα trace.

Solvent-accessible surface area. Solvent-accessible surface area (SASA) is the area in Å² traced out by the centre of a 1.4 Å probe sphere (a water molecule) rolled over the protein's van der Waals surface (Shrake–Rupley / Lee–Richards construction). Buried residues have near-zero SASA; fully exposed residues can exceed 200 Å². The total SASA scales roughly with the number of surface residues.

Foldseek 3Di. The Foldseek 3Di string encodes local tertiary geometry as a 20-letter alphabet — one character per residue — derived from the relative positions of nearby Cα atoms. Unlike the amino-acid sequence, 3Di is a direct function of the 3D structure, so two proteins with the same fold have similar 3Di strings even at low sequence identity.

B-factor. For experimental (PDB) structures, the B-factor (temperature factor) quantifies the positional spread of each atom in the crystal — a combination of thermal vibration and static disorder — in units of Å². High B-factors mark flexible loops or poorly resolved regions; low B-factors mark the rigid, well-ordered core.

mmCIF coordinates. The mmCIF block holds the 3D Cartesian coordinates of each backbone atom (N, Cα, C, O) in ångströms. mmCIF is the PDB's canonical archive format — a tagged-loop text representation of the atomic model.

InterPro / GO / CATH / organism. Functional annotations link the protein to curated databases. InterPro entries identify conserved domains and families by matching the sequence against member-database signatures (Pfam, PROSITE, CDD, …). Gene Ontology (GO) terms describe molecular function, biological process, and cellular component in a controlled vocabulary. CATH places the structure in a hierarchical fold classification (Class/Architecture/Topology/Homologous-superfamily). The organism is the source species.

Rendered structure images. Structure images are PyMOL renders from six orthogonal camera directions. Cartoon representation draws helices as coils and strands as arrows; sticks shows the backbone as bonds; surface shows the solvent-excluded envelope. Rainbow coloring maps sequence position to hue (blue→red, N→C); chain coloring assigns a distinct color per polypeptide.

Sequence. This is the polypeptide sequence — one letter per residue, N-terminus first. Length ranges from a few dozen residues for small domains to over a thousand for large multi-domai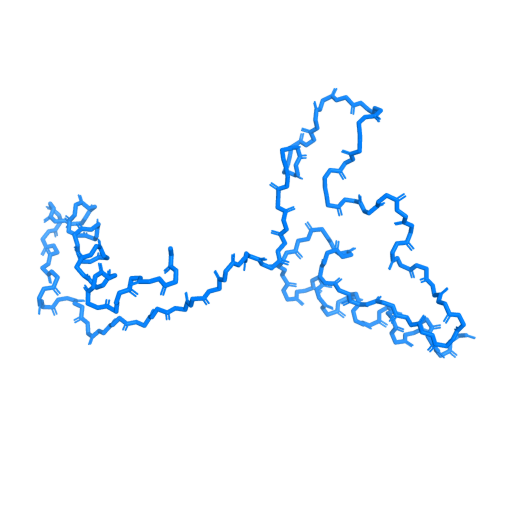n proteins.

Secondary structure (8-state, DSSP). The SS8 string is DSSP's per-residue secondary-structure call. α-helix (H) means an i→i+4 H-bond ladder; β-strand (E) means the residue participates in a β-sheet; 3₁₀ (G) and π (I) are tighter and wider helices; T/S are turns/bends; '-' is loop.

Nearest PDB structures. Structural nearest neighbors (via Foldseek easy-search vs the PDB). Reported per hit: target PDB id, E-value, and alignment TM-score. A TM-score above ~0.5 is the conventional threshold for 'same fold'.